Protein AF-A0A967DEC7-F1 (afdb_monomer_lite)

pLDDT: mean 85.43, std 19.81, range [35.16, 98.31]

Structure (mmCIF, N/CA/C/O backbone):
data_AF-A0A967DEC7-F1
#
_entry.id   AF-A0A967DEC7-F1
#
loop_
_atom_site.group_PDB
_atom_site.id
_atom_site.type_symbol
_atom_site.label_atom_id
_atom_site.label_alt_id
_atom_site.label_comp_id
_atom_site.label_asym_id
_atom_site.label_entity_id
_atom_site.label_seq_id
_atom_site.pdbx_PDB_ins_code
_atom_site.Cartn_x
_atom_site.Cartn_y
_atom_site.Cartn_z
_atom_site.occupancy
_atom_site.B_iso_or_equiv
_atom_site.auth_seq_id
_atom_site.auth_comp_id
_atom_site.auth_asym_id
_atom_site.auth_atom_id
_atom_site.pdbx_PDB_model_num
ATOM 1 N N . MET A 1 1 ? 16.103 -30.034 43.857 1.00 40.97 1 MET A N 1
ATOM 2 C CA . MET A 1 1 ? 14.780 -30.255 43.230 1.00 40.97 1 MET A CA 1
ATOM 3 C C . MET A 1 1 ? 14.091 -28.893 43.179 1.00 40.97 1 MET A C 1
ATOM 5 O O . MET A 1 1 ? 13.627 -28.454 44.214 1.00 40.97 1 MET A O 1
ATOM 9 N N . ILE A 1 2 ? 14.373 -28.001 42.222 1.00 44.03 2 ILE A N 1
ATOM 10 C CA . ILE A 1 2 ? 13.903 -27.893 40.819 1.00 44.03 2 ILE A CA 1
ATOM 11 C C . ILE A 1 2 ? 12.388 -28.085 40.668 1.00 44.03 2 ILE A C 1
ATOM 13 O O . ILE A 1 2 ? 11.902 -29.191 40.873 1.00 44.03 2 ILE A O 1
ATOM 17 N N . GLY A 1 3 ? 11.697 -27.025 40.229 1.00 37.69 3 GLY A N 1
ATOM 18 C CA . GLY A 1 3 ? 10.336 -27.094 39.689 1.00 37.69 3 GLY A CA 1
ATOM 19 C C . GLY A 1 3 ? 9.563 -25.775 39.757 1.00 37.69 3 GLY A C 1
ATOM 20 O O . GLY A 1 3 ? 8.533 -25.727 40.413 1.00 37.69 3 GLY A O 1
ATOM 21 N N . LEU A 1 4 ? 10.083 -24.712 39.131 1.00 45.78 4 LEU A N 1
ATOM 22 C CA . LEU A 1 4 ? 9.423 -23.408 38.988 1.00 45.78 4 LEU A CA 1
ATOM 23 C C . LEU A 1 4 ? 8.134 -23.551 38.156 1.00 45.78 4 LEU A C 1
ATOM 25 O O . LEU A 1 4 ? 8.135 -24.240 37.135 1.00 45.78 4 LEU A O 1
ATOM 29 N N . GLU A 1 5 ? 7.064 -22.896 38.603 1.00 44.00 5 GLU A N 1
ATOM 30 C CA . GLU A 1 5 ? 5.744 -22.887 37.974 1.00 44.00 5 GLU A CA 1
ATOM 31 C C . GLU A 1 5 ? 5.801 -22.497 36.491 1.00 44.00 5 GLU A C 1
ATOM 33 O O . GLU A 1 5 ? 6.448 -21.531 36.077 1.00 44.00 5 GLU A O 1
ATOM 38 N N . ILE A 1 6 ? 5.104 -23.291 35.685 1.00 47.78 6 ILE A N 1
ATOM 39 C CA . ILE A 1 6 ? 5.053 -23.185 34.234 1.00 47.78 6 ILE A CA 1
ATOM 40 C C . ILE A 1 6 ? 4.217 -21.953 33.878 1.00 47.78 6 ILE A C 1
ATOM 42 O O . ILE A 1 6 ? 2.992 -21.952 33.988 1.00 47.78 6 ILE A O 1
ATOM 46 N N . MET A 1 7 ? 4.902 -20.900 33.435 1.00 35.84 7 MET A N 1
ATOM 47 C CA . MET A 1 7 ? 4.315 -19.766 32.729 1.00 35.84 7 MET A CA 1
ATOM 48 C C . MET A 1 7 ? 3.518 -20.271 31.522 1.00 35.84 7 MET A C 1
ATOM 50 O O . MET A 1 7 ? 4.069 -20.888 30.610 1.00 35.84 7 MET A O 1
ATOM 54 N N . ALA A 1 8 ? 2.219 -19.980 31.514 1.00 44.44 8 ALA A N 1
ATOM 55 C CA . ALA A 1 8 ? 1.349 -20.146 30.363 1.00 44.44 8 ALA A CA 1
ATOM 56 C C . ALA A 1 8 ? 1.824 -19.232 29.221 1.00 44.44 8 ALA A C 1
ATOM 58 O O . ALA A 1 8 ? 1.464 -18.057 29.151 1.00 44.44 8 ALA A O 1
ATOM 59 N N . THR A 1 9 ? 2.644 -19.757 28.314 1.00 39.19 9 THR A N 1
ATOM 60 C CA . THR A 1 9 ? 3.002 -19.068 27.076 1.00 39.19 9 THR A CA 1
ATOM 61 C C . THR A 1 9 ? 2.067 -19.486 25.951 1.00 39.19 9 THR A C 1
ATOM 63 O O . THR A 1 9 ? 2.139 -20.576 25.394 1.00 39.19 9 THR A O 1
ATOM 66 N N . SER A 1 10 ? 1.194 -18.535 25.621 1.00 35.69 10 SER A N 1
ATOM 67 C CA . SER A 1 10 ? 0.610 -18.295 24.305 1.00 35.69 10 SER A CA 1
ATOM 68 C C . SER A 1 10 ? -0.028 -19.489 23.602 1.00 35.69 10 SER A C 1
ATOM 70 O O . SER A 1 10 ? 0.560 -20.160 22.757 1.00 35.69 10 SER A O 1
ATOM 72 N N . GLN A 1 11 ? -1.334 -19.600 23.837 1.00 35.16 11 GLN A N 1
ATOM 73 C CA . GLN A 1 11 ? -2.306 -20.004 22.832 1.00 35.16 11 GLN A CA 1
ATOM 74 C C . GLN A 1 11 ? -2.009 -19.261 21.517 1.00 35.16 11 GLN A C 1
ATOM 76 O O . GLN A 1 11 ? -2.420 -18.116 21.335 1.00 35.16 11 GLN A O 1
ATOM 81 N N . LEU A 1 12 ? -1.260 -19.900 20.612 1.00 40.97 12 LEU A N 1
ATOM 82 C CA . LEU A 1 12 ? -1.125 -19.478 19.223 1.00 40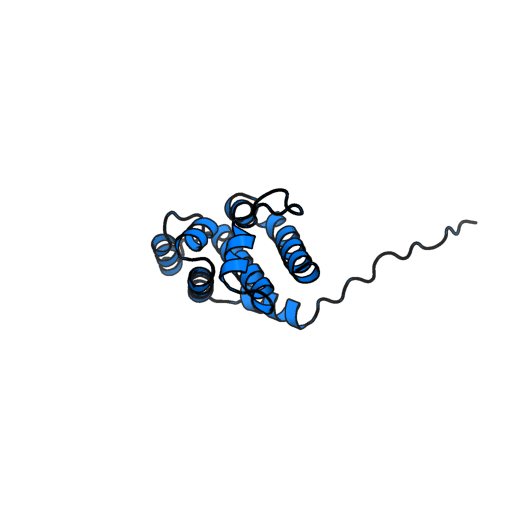.97 12 LEU A CA 1
ATOM 83 C C . LEU A 1 12 ? -2.541 -19.305 18.683 1.00 40.97 12 LEU A C 1
ATOM 85 O O . LEU A 1 12 ? -3.279 -20.279 18.512 1.00 40.97 12 LEU A O 1
ATOM 89 N N . ALA A 1 13 ? -2.930 -18.043 18.506 1.00 43.03 13 ALA A N 1
ATOM 90 C CA . ALA A 1 13 ? -4.187 -17.649 17.913 1.00 43.03 13 ALA A CA 1
ATOM 91 C C . ALA A 1 13 ? -4.328 -18.420 16.603 1.00 43.03 13 ALA A C 1
ATOM 93 O O . ALA A 1 13 ? -3.613 -18.159 15.635 1.00 43.03 13 ALA A O 1
ATOM 94 N N . ARG A 1 14 ? -5.208 -19.427 16.599 1.00 43.59 14 ARG A N 1
ATOM 95 C CA . ARG A 1 14 ? -5.561 -20.161 15.388 1.00 43.59 14 ARG A CA 1
ATOM 96 C C . ARG A 1 14 ? -5.965 -19.097 14.368 1.00 43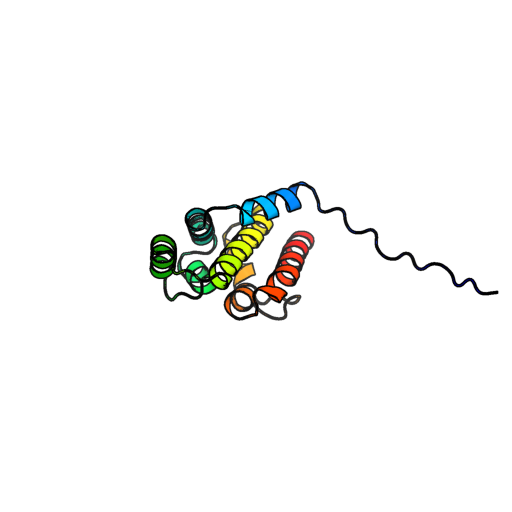.59 14 ARG A C 1
ATOM 98 O O . ARG A 1 14 ? -6.897 -18.345 14.666 1.00 43.59 14 ARG A O 1
ATOM 105 N N . PRO A 1 15 ? -5.274 -18.966 13.223 1.00 44.78 15 PRO A N 1
ATOM 106 C CA . PRO A 1 15 ? -5.668 -17.981 12.236 1.00 44.78 15 PRO A CA 1
ATOM 107 C C . PRO A 1 15 ? -7.118 -18.276 11.860 1.00 44.78 15 PRO A C 1
ATOM 109 O O . PRO A 1 15 ? -7.451 -19.401 11.485 1.00 44.78 15 PRO A O 1
ATOM 112 N N . ASN A 1 16 ? -7.998 -17.284 12.033 1.00 50.94 16 ASN A N 1
ATOM 113 C CA . ASN A 1 16 ? -9.382 -17.377 11.588 1.00 50.94 16 ASN A CA 1
ATOM 114 C C . ASN A 1 16 ? -9.345 -17.827 10.122 1.00 50.94 16 ASN A C 1
ATOM 116 O O . ASN A 1 16 ? -8.723 -17.164 9.294 1.00 50.94 16 ASN A O 1
ATOM 120 N N . THR A 1 17 ? -9.948 -18.973 9.804 1.00 47.38 17 THR A N 1
ATOM 121 C CA . THR A 1 17 ? -9.837 -19.642 8.499 1.00 47.38 17 THR A CA 1
ATOM 122 C C . THR A 1 17 ? -10.152 -18.699 7.333 1.00 47.38 17 THR A C 1
ATOM 124 O O . THR A 1 17 ? -9.532 -18.798 6.277 1.00 47.38 17 THR A O 1
ATOM 127 N N . LYS A 1 18 ? -11.035 -17.711 7.542 1.00 45.78 18 LYS A N 1
ATOM 128 C CA . LYS A 1 18 ? -11.324 -16.647 6.566 1.00 45.78 18 LYS A CA 1
ATOM 129 C C . LYS A 1 18 ? -10.129 -15.723 6.301 1.00 45.78 18 LYS A C 1
ATOM 131 O O . LYS A 1 18 ? -9.867 -15.406 5.147 1.00 45.78 18 LYS A O 1
ATOM 136 N N . ALA A 1 19 ? -9.392 -15.326 7.339 1.00 46.91 19 ALA A N 1
ATOM 137 C CA . ALA A 1 19 ? -8.196 -14.493 7.215 1.00 46.91 19 ALA A CA 1
ATOM 138 C C . ALA A 1 19 ? -7.062 -15.241 6.492 1.00 46.91 19 ALA A C 1
ATOM 140 O O . ALA A 1 19 ? -6.439 -14.683 5.596 1.00 46.91 19 ALA A O 1
ATOM 141 N N . PHE A 1 20 ? -6.871 -16.531 6.792 1.00 46.09 20 PHE A N 1
ATOM 142 C CA . PHE A 1 20 ? -5.893 -17.376 6.093 1.00 46.09 20 PHE A CA 1
ATOM 143 C C . PHE A 1 20 ? -6.238 -17.579 4.604 1.00 46.09 20 PHE A C 1
ATOM 145 O O . PHE A 1 20 ? -5.362 -17.525 3.739 1.00 46.09 20 PHE A O 1
ATOM 152 N N . ILE A 1 21 ? -7.521 -17.773 4.274 1.00 50.06 21 ILE A N 1
ATOM 153 C CA . ILE A 1 21 ? -7.984 -17.882 2.880 1.00 50.06 21 ILE A CA 1
ATOM 1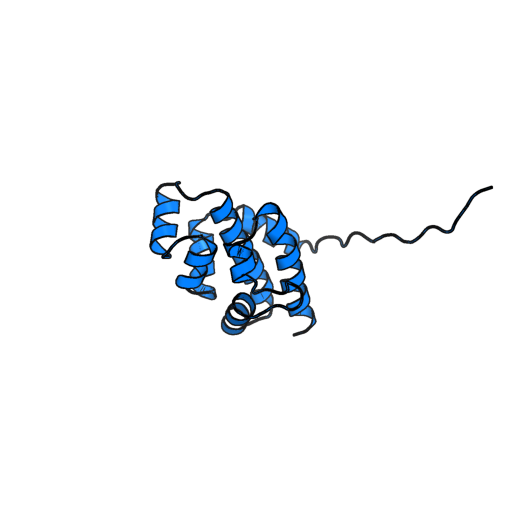54 C C . ILE A 1 21 ? -7.832 -16.544 2.146 1.00 50.06 21 ILE A C 1
ATOM 156 O O . ILE A 1 21 ? -7.380 -16.540 1.000 1.00 50.06 21 ILE A O 1
ATOM 160 N N . ALA A 1 22 ? -8.154 -15.416 2.786 1.00 54.69 22 ALA A N 1
ATOM 161 C CA . ALA A 1 22 ? -7.978 -14.084 2.206 1.00 54.69 22 ALA A CA 1
ATOM 162 C C . ALA A 1 22 ? -6.497 -13.786 1.910 1.00 54.69 22 ALA A C 1
ATOM 164 O O . ALA A 1 22 ? -6.162 -13.387 0.795 1.00 54.69 22 ALA A O 1
ATOM 165 N N . GLU A 1 23 ? -5.607 -14.084 2.859 1.00 56.72 23 GLU A N 1
ATOM 166 C CA . GLU A 1 23 ? -4.154 -13.955 2.717 1.00 56.72 23 GLU A CA 1
ATOM 167 C C . GLU A 1 23 ? -3.610 -14.816 1.559 1.00 56.72 23 GLU A C 1
ATOM 169 O O . GLU A 1 23 ? -2.869 -14.330 0.697 1.00 56.72 23 GLU A O 1
ATOM 174 N N . LYS A 1 24 ? -4.006 -16.095 1.487 1.00 58.88 24 LYS A N 1
ATOM 175 C CA . LYS A 1 24 ? -3.590 -17.000 0.402 1.00 58.88 24 LYS A CA 1
ATOM 176 C C . LYS A 1 24 ? -4.131 -16.547 -0.960 1.00 58.88 24 LYS A C 1
ATOM 178 O O . LYS A 1 24 ? -3.414 -16.624 -1.957 1.00 58.88 24 LYS A O 1
ATOM 183 N N . SER A 1 25 ? -5.359 -16.031 -0.997 1.00 61.56 25 SER A N 1
ATOM 184 C CA . SER A 1 25 ? -6.018 -15.572 -2.227 1.00 61.56 25 SER A CA 1
ATOM 185 C C . SER A 1 25 ? -5.382 -14.302 -2.790 1.00 61.56 25 SER A C 1
ATOM 187 O O . SER A 1 25 ? -5.234 -14.184 -4.001 1.00 61.56 25 SER A O 1
ATOM 189 N N . VAL A 1 26 ? -4.943 -13.371 -1.936 1.00 69.12 26 VAL A N 1
ATOM 190 C CA . VAL A 1 26 ? -4.228 -12.160 -2.380 1.00 69.12 26 VAL A CA 1
ATOM 191 C C . VAL A 1 26 ? -2.837 -12.503 -2.919 1.00 69.12 26 VAL A C 1
ATOM 193 O O . VAL A 1 26 ? -2.416 -11.956 -3.939 1.00 69.12 26 VAL A O 1
ATOM 196 N N . ARG A 1 27 ? -2.131 -13.458 -2.297 1.00 71.75 27 ARG A N 1
ATOM 197 C CA . ARG A 1 27 ? -0.823 -13.911 -2.798 1.00 71.75 27 ARG A CA 1
ATOM 198 C C . ARG A 1 27 ? -0.901 -14.599 -4.162 1.00 71.75 27 ARG A C 1
ATOM 200 O O . ARG A 1 27 ? -0.000 -14.412 -4.973 1.00 71.75 27 ARG A O 1
ATOM 207 N N . ALA A 1 28 ? -1.982 -15.329 -4.427 1.00 75.88 28 ALA A N 1
ATOM 208 C CA . ALA A 1 28 ? -2.223 -15.988 -5.710 1.00 75.88 28 ALA A CA 1
ATOM 209 C C . ALA A 1 28 ? -2.862 -15.075 -6.777 1.00 75.88 28 ALA A C 1
ATOM 211 O O . ALA A 1 28 ? -2.919 -15.456 -7.945 1.00 75.88 28 ALA A O 1
ATOM 212 N N . ALA A 1 29 ? -3.340 -13.881 -6.407 1.00 84.69 29 ALA A N 1
ATOM 213 C CA . ALA A 1 29 ? -4.004 -12.980 -7.340 1.00 84.69 29 ALA A CA 1
ATOM 214 C C . ALA A 1 29 ? -3.050 -12.480 -8.440 1.00 84.69 29 ALA A C 1
ATOM 216 O O . ALA A 1 29 ? -1.876 -12.155 -8.197 1.00 84.69 29 ALA A O 1
ATOM 217 N N . ALA A 1 30 ? -3.586 -12.392 -9.659 1.00 92.50 30 ALA A N 1
ATOM 218 C CA . ALA A 1 30 ? -2.896 -11.807 -10.798 1.00 92.50 30 ALA A CA 1
ATOM 219 C C . ALA A 1 30 ? -2.665 -10.308 -10.555 1.00 92.50 30 ALA A C 1
ATOM 221 O O . ALA A 1 30 ? -3.579 -9.591 -10.152 1.00 92.50 30 ALA A O 1
ATOM 222 N N . LEU A 1 31 ? -1.450 -9.820 -10.823 1.00 94.88 31 LEU A N 1
ATOM 223 C CA . LEU A 1 31 ? -1.081 -8.424 -10.553 1.00 94.88 31 LEU A CA 1
ATOM 224 C C . LEU A 1 31 ? -2.001 -7.377 -11.201 1.00 94.88 31 LEU A C 1
ATOM 226 O O . LEU A 1 31 ? -2.299 -6.405 -10.513 1.00 94.88 31 LEU A O 1
ATOM 230 N N . PRO A 1 32 ? -2.502 -7.547 -12.444 1.00 96.44 32 PRO A N 1
ATOM 231 C CA . PRO A 1 32 ? -3.462 -6.598 -13.009 1.00 96.44 32 PRO A CA 1
ATOM 232 C C . PRO A 1 32 ? -4.718 -6.437 -12.144 1.00 96.44 32 PRO A C 1
ATOM 234 O O . PRO A 1 32 ? -5.164 -5.320 -11.909 1.00 96.44 32 PRO A O 1
ATOM 237 N N . VAL A 1 33 ? -5.240 -7.544 -11.603 1.00 95.75 33 VAL A N 1
ATOM 238 C CA . VAL A 1 33 ? -6.407 -7.533 -10.706 1.00 95.75 33 VAL A CA 1
ATOM 239 C C . VAL A 1 33 ? -6.067 -6.818 -9.401 1.00 95.75 33 VAL A C 1
ATOM 241 O O . VAL A 1 33 ? -6.840 -5.990 -8.933 1.00 95.75 33 VAL A O 1
ATOM 244 N N . VAL A 1 34 ? -4.879 -7.083 -8.848 1.00 97.06 34 VAL A N 1
ATOM 245 C CA . VAL A 1 34 ? -4.411 -6.426 -7.618 1.00 97.06 34 VAL A CA 1
ATOM 246 C C . VAL A 1 34 ? -4.348 -4.910 -7.782 1.00 97.06 34 VAL A C 1
ATOM 248 O O . VAL A 1 34 ? -4.820 -4.173 -6.919 1.00 97.06 34 VAL A O 1
ATOM 251 N N . VAL A 1 35 ? -3.772 -4.446 -8.891 1.00 97.88 35 VAL A N 1
ATOM 252 C CA . VAL A 1 35 ? -3.621 -3.019 -9.190 1.00 97.88 35 VAL A CA 1
ATOM 253 C C . VAL A 1 35 ? -4.972 -2.355 -9.438 1.00 97.88 35 VAL A C 1
ATOM 255 O O . VAL A 1 35 ? -5.199 -1.263 -8.917 1.00 97.88 35 VAL A O 1
ATOM 258 N N . GLN A 1 36 ? -5.870 -3.014 -10.173 1.00 97.69 36 GLN A N 1
ATOM 259 C CA . GLN A 1 36 ? -7.208 -2.494 -10.442 1.00 97.69 36 GLN A CA 1
ATOM 260 C C . GLN A 1 36 ? -8.011 -2.317 -9.148 1.00 97.69 36 GLN A C 1
ATOM 262 O O . GLN A 1 36 ? -8.465 -1.212 -8.859 1.00 97.69 36 GLN A O 1
ATOM 267 N N . GLU A 1 37 ? -8.111 -3.363 -8.322 1.00 96.69 37 GLU A N 1
ATOM 268 C CA . GLU A 1 37 ? -8.859 -3.294 -7.061 1.00 96.69 37 GLU A CA 1
ATOM 269 C C . GLU A 1 37 ? -8.287 -2.235 -6.109 1.00 96.69 37 GLU A C 1
ATOM 271 O O . GLU A 1 37 ? -9.035 -1.500 -5.462 1.00 96.69 37 GLU A O 1
ATOM 276 N N . LEU A 1 38 ? -6.957 -2.112 -6.040 1.00 97.69 38 LEU A N 1
ATOM 277 C CA . LEU A 1 38 ? -6.325 -1.050 -5.266 1.00 97.69 38 LEU A CA 1
ATOM 278 C C . LEU A 1 38 ? -6.677 0.337 -5.799 1.00 97.69 38 LEU A C 1
ATOM 280 O O . LEU A 1 38 ? -6.998 1.222 -5.012 1.00 97.69 38 LEU A O 1
ATOM 284 N N . ALA A 1 39 ? -6.619 0.547 -7.115 1.00 98.12 39 ALA A N 1
ATOM 285 C CA . ALA A 1 39 ? -6.954 1.831 -7.722 1.00 98.12 39 ALA A CA 1
ATOM 286 C C . ALA A 1 39 ? -8.430 2.213 -7.514 1.00 98.12 39 ALA A C 1
ATOM 288 O O . ALA A 1 39 ? -8.713 3.395 -7.318 1.00 98.12 39 ALA A O 1
ATOM 289 N N . ASP A 1 40 ? -9.341 1.240 -7.470 1.00 98.00 40 ASP A N 1
ATOM 290 C CA . ASP A 1 40 ? -10.775 1.459 -7.229 1.00 98.00 40 ASP A CA 1
ATOM 291 C C . ASP A 1 40 ? -11.102 1.890 -5.791 1.00 98.00 40 ASP A C 1
ATOM 293 O O . ASP A 1 40 ? -12.193 2.415 -5.524 1.00 98.00 40 ASP A O 1
ATOM 297 N N . VAL A 1 41 ? -10.187 1.636 -4.849 1.00 97.69 41 VAL A N 1
ATOM 298 C CA . VAL A 1 41 ? -10.363 1.965 -3.429 1.00 97.69 41 VAL A CA 1
ATOM 299 C C . VAL A 1 41 ? -9.457 3.106 -3.000 1.00 97.69 41 VAL A C 1
ATOM 301 O O . VAL A 1 41 ? -9.950 4.056 -2.412 1.00 97.69 41 VAL A O 1
ATOM 304 N N . LEU A 1 42 ? -8.157 3.036 -3.281 1.00 97.50 42 LEU A N 1
ATOM 305 C CA . LEU A 1 42 ? -7.163 4.026 -2.851 1.00 97.50 42 LEU A CA 1
ATOM 306 C C . LEU A 1 42 ? -6.928 5.135 -3.883 1.00 97.50 42 LEU A C 1
ATOM 308 O O . LEU A 1 42 ? -6.322 6.159 -3.575 1.00 97.50 42 LEU A O 1
ATOM 312 N N . GLY A 1 43 ? -7.390 4.945 -5.116 1.00 97.94 43 GLY A N 1
ATOM 313 C CA . GLY A 1 43 ? -7.122 5.860 -6.214 1.00 97.94 43 GLY A CA 1
ATOM 314 C C . GLY A 1 43 ? -5.768 5.616 -6.885 1.00 97.94 43 GLY A C 1
ATOM 315 O O . GLY A 1 43 ? -4.801 5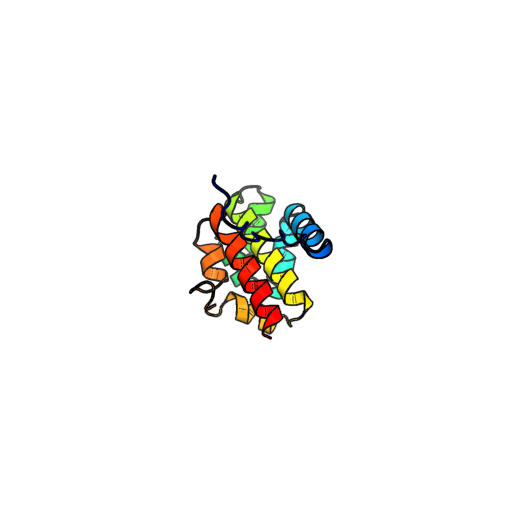.121 -6.304 1.00 97.94 43 GLY A O 1
ATOM 316 N N . ARG A 1 44 ? -5.687 6.030 -8.153 1.00 98.19 44 ARG A N 1
ATOM 317 C CA . ARG A 1 44 ? -4.554 5.760 -9.057 1.00 98.19 44 ARG A CA 1
ATOM 318 C C . ARG A 1 44 ? -3.197 6.198 -8.493 1.00 98.19 44 ARG A C 1
ATOM 320 O O . ARG A 1 44 ? -2.203 5.500 -8.675 1.00 98.19 44 ARG A O 1
ATOM 327 N N . ARG A 1 45 ? -3.144 7.356 -7.823 1.00 97.69 45 ARG A N 1
ATOM 328 C CA . ARG A 1 45 ? -1.893 7.943 -7.314 1.00 97.69 45 ARG A CA 1
ATOM 329 C C . ARG A 1 45 ? -1.304 7.144 -6.152 1.00 97.69 45 ARG A C 1
ATOM 331 O O . ARG A 1 45 ? -0.102 6.898 -6.153 1.00 97.69 45 ARG A O 1
ATOM 338 N N . LEU A 1 46 ? -2.125 6.737 -5.182 1.00 96.94 46 LEU A N 1
ATOM 339 C CA . LEU A 1 46 ? -1.644 5.944 -4.047 1.00 96.94 46 LEU A CA 1
ATOM 340 C C . LEU A 1 46 ? -1.229 4.545 -4.493 1.00 96.94 46 LEU A C 1
ATOM 342 O O . LEU A 1 46 ? -0.183 4.067 -4.066 1.00 96.94 46 LEU A O 1
ATOM 346 N N . THR A 1 47 ? -1.972 3.930 -5.416 1.00 98.31 47 THR A N 1
ATOM 347 C CA . THR A 1 47 ? -1.588 2.634 -5.990 1.00 98.31 47 THR A CA 1
ATOM 348 C C . THR A 1 47 ? -0.238 2.705 -6.706 1.00 98.31 47 THR A C 1
ATOM 350 O O . THR A 1 47 ? 0.615 1.847 -6.486 1.00 98.31 47 THR A O 1
ATOM 353 N N . ALA A 1 48 ? -0.003 3.752 -7.505 1.00 98.25 48 ALA A N 1
ATOM 354 C CA . ALA A 1 48 ? 1.289 3.977 -8.155 1.00 98.25 48 ALA A CA 1
ATOM 355 C C . ALA A 1 48 ? 2.426 4.133 -7.138 1.00 98.25 48 ALA A C 1
ATOM 357 O O . ALA A 1 48 ? 3.468 3.492 -7.261 1.00 98.25 48 ALA A O 1
ATOM 358 N N . PHE A 1 49 ? 2.189 4.935 -6.099 1.00 98.12 49 PHE A N 1
ATOM 359 C CA . PHE A 1 49 ? 3.163 5.185 -5.046 1.00 98.12 49 PHE A CA 1
ATOM 360 C C . PHE A 1 49 ? 3.523 3.912 -4.263 1.00 98.12 49 PHE A C 1
ATOM 362 O O . PHE A 1 49 ? 4.702 3.647 -4.046 1.00 98.12 49 PHE A O 1
ATOM 369 N N . ILE A 1 50 ? 2.538 3.073 -3.914 1.00 97.31 50 ILE A N 1
ATOM 370 C CA . ILE A 1 50 ? 2.768 1.755 -3.291 1.00 97.31 50 ILE A CA 1
ATOM 371 C C . ILE A 1 50 ? 3.605 0.851 -4.209 1.00 97.31 50 ILE A C 1
ATOM 373 O O . ILE A 1 50 ? 4.480 0.127 -3.735 1.00 97.31 50 ILE A O 1
ATOM 377 N N . GLY A 1 51 ? 3.354 0.905 -5.519 1.00 96.25 51 GLY A N 1
ATOM 378 C CA . GLY A 1 51 ? 4.120 0.180 -6.532 1.00 96.25 51 GLY A CA 1
ATOM 379 C C . GLY A 1 51 ? 5.515 0.750 -6.818 1.00 96.25 51 GLY A C 1
ATOM 380 O O . GLY A 1 51 ? 6.234 0.162 -7.620 1.00 96.25 51 GLY A O 1
ATOM 381 N N . GLY A 1 52 ? 5.907 1.868 -6.195 1.00 96.00 52 GLY A N 1
ATOM 382 C CA . GLY A 1 52 ? 7.198 2.523 -6.432 1.00 96.00 52 GLY A CA 1
ATOM 383 C C . GLY A 1 52 ? 7.305 3.238 -7.785 1.00 96.00 52 GLY A C 1
ATOM 384 O O . GLY A 1 52 ? 8.412 3.462 -8.265 1.00 96.00 52 GLY A O 1
ATOM 385 N N . ALA A 1 53 ? 6.176 3.588 -8.404 1.00 96.75 53 ALA A N 1
ATOM 386 C CA . ALA A 1 53 ? 6.109 4.213 -9.723 1.00 96.75 53 ALA A CA 1
ATOM 387 C C . ALA A 1 53 ? 5.542 5.640 -9.658 1.00 96.75 53 ALA A C 1
ATOM 389 O O . ALA A 1 53 ? 4.848 6.019 -8.710 1.00 96.75 53 ALA A O 1
ATOM 390 N N . LYS A 1 54 ? 5.787 6.443 -10.700 1.00 96.56 54 LYS A N 1
ATOM 391 C CA . LYS A 1 54 ? 5.284 7.826 -10.791 1.00 96.56 54 LYS A CA 1
ATOM 392 C C . LYS A 1 54 ? 3.806 7.884 -11.170 1.00 96.56 54 LYS A C 1
ATOM 394 O O . LYS A 1 54 ? 3.133 8.873 -10.887 1.00 96.56 54 LYS A O 1
ATOM 399 N N . SER A 1 55 ? 3.297 6.848 -11.833 1.00 98.06 55 SER A N 1
ATOM 400 C CA . SER A 1 55 ? 1.910 6.777 -12.295 1.00 98.06 55 SER A CA 1
ATOM 401 C C . SER A 1 55 ? 1.394 5.340 -12.333 1.00 98.06 55 SER A C 1
ATOM 403 O O . SER A 1 55 ? 2.177 4.395 -12.399 1.00 98.06 55 SER A O 1
ATOM 405 N N . LEU A 1 56 ? 0.067 5.166 -12.322 1.00 97.62 56 LEU A N 1
ATOM 406 C CA . LEU A 1 56 ? -0.533 3.831 -12.422 1.00 97.62 56 LEU A CA 1
ATOM 407 C C . LEU A 1 56 ? -0.222 3.177 -13.772 1.00 97.62 56 LEU A C 1
ATOM 409 O O . LEU A 1 56 ? 0.043 1.985 -13.833 1.00 97.62 56 LEU A O 1
ATOM 413 N N . THR A 1 57 ? -0.173 3.983 -14.832 1.00 98.12 57 THR A N 1
ATOM 414 C CA . THR A 1 57 ? 0.179 3.539 -16.182 1.00 98.12 57 THR A CA 1
ATOM 415 C C . THR A 1 57 ? 1.585 2.946 -16.239 1.00 98.12 57 THR A C 1
ATOM 417 O O . THR A 1 57 ? 1.801 1.940 -16.901 1.00 98.12 57 THR A O 1
ATOM 420 N N . GLU A 1 58 ? 2.543 3.513 -15.504 1.00 98.12 58 GLU A N 1
ATOM 421 C CA . GLU A 1 58 ? 3.893 2.947 -15.398 1.00 98.12 58 GLU A CA 1
ATOM 422 C C . GLU A 1 58 ? 3.885 1.573 -14.706 1.00 98.12 58 GLU A C 1
ATOM 424 O O . GLU A 1 58 ? 4.562 0.654 -15.166 1.00 98.12 58 GLU A O 1
ATOM 429 N N . VAL A 1 59 ? 3.059 1.391 -13.666 1.00 97.81 59 VAL A N 1
ATOM 430 C CA . VAL A 1 59 ? 2.852 0.076 -13.031 1.00 97.81 59 VAL A CA 1
ATOM 431 C C . VAL A 1 59 ? 2.231 -0.917 -14.019 1.00 97.81 59 VAL A C 1
ATOM 433 O O . VAL A 1 59 ? 2.717 -2.038 -14.146 1.00 97.81 59 VAL A O 1
ATOM 436 N N . GLU A 1 60 ? 1.183 -0.514 -14.740 1.00 97.31 60 GLU A N 1
ATOM 437 C CA . GLU A 1 60 ? 0.480 -1.344 -15.730 1.00 97.31 60 GLU A CA 1
ATOM 438 C C . GLU A 1 60 ? 1.419 -1.797 -16.863 1.00 97.31 60 GLU A C 1
ATOM 440 O O . GLU A 1 60 ? 1.472 -2.986 -17.184 1.00 97.31 60 GLU A O 1
ATOM 445 N N . ILE A 1 61 ? 2.224 -0.879 -17.411 1.00 97.81 61 ILE A N 1
ATOM 446 C CA . ILE A 1 61 ? 3.254 -1.180 -18.419 1.00 97.81 61 ILE A CA 1
ATOM 447 C C . ILE A 1 61 ? 4.307 -2.130 -17.844 1.00 97.81 61 ILE A C 1
ATOM 449 O O . ILE A 1 61 ? 4.693 -3.097 -18.503 1.00 97.81 61 ILE A O 1
ATOM 453 N N . GLY A 1 62 ? 4.755 -1.895 -16.607 1.00 97.75 62 GLY A N 1
ATOM 454 C CA . GLY A 1 62 ? 5.725 -2.761 -15.942 1.00 97.75 62 GLY A CA 1
ATOM 455 C C . GLY A 1 62 ? 5.209 -4.187 -15.732 1.00 97.75 62 GLY A C 1
ATOM 456 O O . GLY A 1 62 ? 5.960 -5.153 -15.873 1.00 97.75 62 GLY A O 1
ATOM 457 N N . ILE A 1 63 ? 3.912 -4.343 -15.456 1.00 96.81 63 ILE A N 1
ATOM 458 C CA . ILE A 1 63 ? 3.259 -5.654 -15.375 1.00 96.81 63 ILE A CA 1
ATOM 459 C C . ILE A 1 63 ? 3.196 -6.314 -16.756 1.00 96.81 63 ILE A C 1
ATOM 461 O O . ILE A 1 63 ? 3.593 -7.472 -16.883 1.00 96.81 63 ILE A O 1
ATOM 465 N N . ALA A 1 64 ? 2.739 -5.592 -17.784 1.00 96.56 64 ALA A N 1
ATOM 466 C CA . ALA A 1 64 ? 2.626 -6.115 -19.147 1.00 96.56 64 ALA A CA 1
ATOM 467 C C . ALA A 1 64 ? 3.982 -6.590 -19.698 1.00 96.56 64 ALA A C 1
ATOM 469 O O . ALA A 1 64 ? 4.080 -7.669 -20.283 1.00 96.56 64 ALA A O 1
ATOM 470 N N . ASN A 1 65 ? 5.041 -5.827 -19.422 1.00 97.62 65 ASN A N 1
ATOM 471 C CA . ASN A 1 65 ? 6.405 -6.126 -19.852 1.00 97.62 65 ASN A CA 1
ATOM 472 C C . ASN A 1 65 ? 7.160 -7.069 -18.901 1.00 97.62 65 ASN A C 1
ATOM 474 O O . ASN A 1 65 ? 8.316 -7.391 -19.163 1.00 97.62 65 ASN A O 1
ATOM 478 N N . LYS A 1 66 ? 6.535 -7.517 -17.801 1.00 95.69 66 LYS A N 1
ATOM 479 C CA . LYS A 1 66 ? 7.155 -8.357 -16.758 1.00 95.69 66 LYS A CA 1
ATOM 480 C C . LYS A 1 66 ? 8.428 -7.747 -16.147 1.00 95.69 66 LYS A C 1
ATOM 482 O O . LYS A 1 66 ? 9.323 -8.474 -15.728 1.00 95.69 66 LYS A O 1
ATOM 487 N N . THR A 1 67 ? 8.506 -6.420 -16.074 1.00 97.12 67 THR A N 1
ATOM 488 C CA . THR A 1 67 ? 9.644 -5.680 -15.500 1.00 97.12 67 THR A CA 1
ATOM 489 C C . THR A 1 67 ? 9.410 -5.243 -14.054 1.00 97.12 67 THR A C 1
ATOM 491 O O . THR A 1 67 ? 10.310 -4.700 -13.416 1.00 97.12 67 THR A O 1
ATOM 494 N N . ILE A 1 68 ? 8.215 -5.486 -13.508 1.00 95.81 68 ILE A N 1
ATOM 495 C CA . ILE A 1 68 ? 7.887 -5.160 -12.119 1.00 95.81 68 ILE A CA 1
ATOM 496 C C . ILE A 1 68 ? 8.691 -6.019 -11.125 1.00 95.81 68 ILE A C 1
ATOM 498 O O . ILE A 1 68 ? 8.678 -7.253 -11.179 1.00 95.81 68 ILE A O 1
ATOM 502 N N . THR A 1 69 ? 9.372 -5.363 -10.184 1.00 95.75 69 THR A N 1
ATOM 503 C CA . THR A 1 69 ? 10.237 -6.025 -9.193 1.00 95.75 69 THR A CA 1
ATOM 504 C C . THR A 1 69 ? 9.436 -6.872 -8.201 1.00 95.75 69 THR A C 1
ATOM 506 O O . THR A 1 69 ? 8.261 -6.603 -7.944 1.00 95.75 69 THR A O 1
ATOM 509 N N . SER A 1 70 ? 10.071 -7.881 -7.595 1.00 94.00 70 SER A N 1
ATOM 510 C CA . SER A 1 70 ? 9.467 -8.693 -6.522 1.00 94.00 70 SER A CA 1
ATOM 511 C C . SER A 1 70 ? 8.937 -7.834 -5.374 1.00 94.00 70 SER A C 1
ATOM 513 O O . SER A 1 70 ? 7.851 -8.086 -4.853 1.00 94.00 70 SER A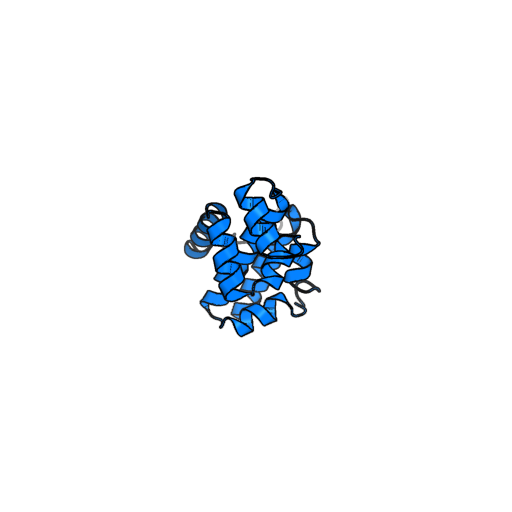 O 1
ATOM 515 N N . ASP A 1 71 ? 9.673 -6.783 -5.030 1.00 95.44 71 ASP A N 1
ATOM 516 C CA . ASP A 1 71 ? 9.334 -5.867 -3.949 1.00 95.44 71 ASP A CA 1
ATOM 517 C C . ASP A 1 71 ? 8.083 -5.060 -4.283 1.00 95.44 71 ASP A C 1
ATOM 519 O O . ASP A 1 71 ? 7.164 -4.995 -3.470 1.00 95.44 71 ASP A O 1
ATOM 523 N N . ALA A 1 72 ? 7.994 -4.496 -5.491 1.00 95.81 72 ALA A N 1
ATOM 524 C CA . ALA A 1 72 ? 6.799 -3.781 -5.935 1.00 95.81 72 ALA A CA 1
ATOM 525 C C . ALA A 1 72 ? 5.571 -4.707 -5.944 1.00 95.81 72 ALA A C 1
ATOM 527 O O . ALA A 1 72 ? 4.503 -4.338 -5.453 1.00 95.81 72 ALA A O 1
ATOM 528 N N . GLN A 1 73 ? 5.733 -5.949 -6.413 1.00 95.88 73 GLN A N 1
ATOM 529 C CA . GLN A 1 73 ? 4.671 -6.955 -6.365 1.00 95.88 73 GLN A CA 1
ATOM 530 C C . GLN A 1 73 ? 4.223 -7.268 -4.932 1.00 95.88 73 GLN A C 1
ATOM 532 O O . GLN A 1 73 ? 3.025 -7.399 -4.672 1.00 95.88 73 GLN A O 1
ATOM 537 N N . PHE A 1 74 ? 5.168 -7.393 -3.998 1.00 94.88 74 PHE A N 1
ATOM 538 C CA . PHE A 1 74 ? 4.876 -7.641 -2.590 1.00 94.88 74 PHE A CA 1
ATOM 539 C C . PHE A 1 74 ? 4.136 -6.464 -1.949 1.00 94.88 74 PHE A C 1
ATOM 541 O O . PHE A 1 74 ? 3.133 -6.675 -1.264 1.00 94.88 74 PHE A O 1
ATOM 548 N N . ARG A 1 75 ? 4.596 -5.229 -2.186 1.00 96.56 75 ARG A N 1
ATOM 549 C CA . ARG A 1 75 ? 3.975 -4.005 -1.657 1.00 96.56 75 ARG A CA 1
ATOM 550 C C . ARG A 1 75 ? 2.537 -3.865 -2.147 1.00 96.56 75 ARG A C 1
ATOM 552 O O . ARG A 1 75 ? 1.646 -3.659 -1.328 1.00 96.56 75 ARG A O 1
ATOM 559 N N . LEU A 1 76 ? 2.291 -4.064 -3.445 1.00 97.19 76 LEU A N 1
ATOM 560 C CA . LEU A 1 76 ? 0.946 -4.021 -4.034 1.00 97.19 76 LEU A CA 1
ATOM 561 C C . LEU A 1 76 ? 0.024 -5.091 -3.435 1.00 97.19 76 LEU A C 1
ATOM 563 O O . LEU A 1 76 ? -1.092 -4.793 -3.020 1.00 97.19 76 LEU A O 1
ATOM 567 N N . ARG A 1 77 ? 0.490 -6.337 -3.316 1.00 96.94 77 ARG A N 1
ATOM 568 C CA . ARG A 1 77 ? -0.316 -7.403 -2.699 1.00 96.94 77 ARG A CA 1
ATOM 569 C C . ARG A 1 77 ? -0.593 -7.136 -1.221 1.00 96.94 77 ARG A C 1
ATOM 571 O O . ARG A 1 77 ? -1.719 -7.323 -0.777 1.00 96.94 77 ARG A O 1
ATOM 578 N N . THR A 1 78 ? 0.396 -6.651 -0.477 1.00 96.31 78 THR A N 1
ATOM 579 C CA . THR A 1 78 ? 0.210 -6.278 0.933 1.00 96.31 78 THR A CA 1
ATOM 580 C C . THR A 1 78 ? -0.776 -5.119 1.061 1.00 96.31 78 THR A C 1
ATOM 582 O O . THR A 1 78 ? -1.669 -5.173 1.897 1.00 96.31 78 THR A O 1
ATOM 585 N N . GLY A 1 79 ? -0.684 -4.107 0.194 1.00 97.00 79 GLY A N 1
ATOM 586 C CA . GLY A 1 79 ? -1.665 -3.028 0.122 1.00 97.00 79 GLY A CA 1
ATOM 587 C C . GLY A 1 79 ? -3.084 -3.565 -0.062 1.00 97.00 79 GLY A C 1
ATOM 588 O O . GLY A 1 79 ? -3.970 -3.217 0.714 1.00 97.00 79 GLY A O 1
ATOM 589 N N . LEU A 1 80 ? -3.295 -4.467 -1.029 1.00 97.12 80 LEU A N 1
ATOM 590 C CA . LEU A 1 80 ? -4.622 -5.033 -1.287 1.00 97.12 80 LEU A CA 1
ATOM 591 C C . LEU A 1 80 ? -5.149 -5.849 -0.106 1.00 97.12 80 LEU A C 1
ATOM 593 O O . LEU A 1 80 ? -6.337 -5.788 0.208 1.00 97.12 80 LEU A O 1
ATOM 597 N N . GLU A 1 81 ? -4.281 -6.616 0.550 1.00 95.75 81 GLU A N 1
ATOM 598 C CA . GLU A 1 81 ? -4.645 -7.361 1.751 1.00 95.75 81 GLU A CA 1
ATOM 599 C C . GLU A 1 81 ? -5.205 -6.432 2.835 1.00 95.75 81 GLU A C 1
ATOM 601 O O . GLU A 1 81 ? -6.305 -6.669 3.334 1.00 95.75 81 GLU A O 1
ATOM 606 N N . LEU A 1 82 ? -4.496 -5.346 3.152 1.00 96.25 82 LEU A N 1
ATOM 607 C CA . LEU A 1 82 ? -4.941 -4.369 4.150 1.00 96.25 82 LEU A CA 1
ATOM 608 C C . LEU A 1 82 ? -6.243 -3.688 3.725 1.00 96.25 82 LEU A C 1
ATOM 610 O O . LEU A 1 82 ? -7.163 -3.564 4.530 1.00 96.25 82 LEU A O 1
ATOM 614 N N . THR A 1 83 ? -6.351 -3.299 2.452 1.00 96.62 83 THR A N 1
ATOM 615 C CA . THR A 1 83 ? -7.575 -2.725 1.886 1.00 96.62 83 THR A CA 1
ATOM 616 C C . THR A 1 83 ? -8.768 -3.660 2.076 1.00 96.62 83 THR A C 1
ATOM 618 O O . THR A 1 83 ? -9.811 -3.221 2.553 1.00 96.62 83 THR A O 1
ATOM 621 N N . ARG A 1 84 ? -8.624 -4.955 1.770 1.00 95.06 84 ARG A N 1
ATOM 622 C CA . ARG A 1 84 ? -9.698 -5.946 1.937 1.00 95.06 84 ARG A CA 1
ATOM 623 C C . ARG A 1 84 ? -10.040 -6.205 3.403 1.00 95.06 84 ARG A C 1
ATOM 625 O O . ARG A 1 84 ? -11.216 -6.371 3.716 1.00 95.06 84 ARG A O 1
ATOM 632 N N . ILE A 1 85 ? -9.046 -6.221 4.297 1.00 94.31 85 ILE A N 1
ATOM 633 C CA . ILE A 1 85 ? -9.285 -6.317 5.744 1.00 94.31 85 ILE A CA 1
ATOM 634 C C . ILE A 1 85 ? -10.158 -5.144 6.191 1.00 94.31 85 ILE A C 1
ATOM 636 O O . ILE A 1 85 ? -11.202 -5.364 6.798 1.00 94.31 85 ILE A O 1
ATOM 640 N N . LEU A 1 86 ? -9.779 -3.912 5.854 1.00 95.19 86 LEU A N 1
ATOM 641 C CA . LEU A 1 86 ? -10.485 -2.718 6.315 1.00 95.19 86 LEU A CA 1
ATOM 642 C C . LEU A 1 86 ? -11.884 -2.591 5.694 1.00 95.19 86 LEU A C 1
ATOM 644 O O . LEU A 1 86 ? -12.849 -2.363 6.418 1.00 95.19 86 LEU A O 1
ATOM 648 N N . LEU A 1 87 ? -12.030 -2.859 4.392 1.00 95.31 87 LEU A N 1
ATOM 649 C CA . LEU A 1 87 ? -13.329 -2.851 3.700 1.00 95.31 87 LEU A CA 1
ATOM 650 C C . LEU A 1 87 ? -14.328 -3.891 4.224 1.00 95.31 87 LEU A C 1
ATOM 652 O O . LEU A 1 87 ? -15.505 -3.832 3.879 1.00 95.31 87 LEU A O 1
ATOM 656 N N . SER A 1 88 ? -13.896 -4.846 5.053 1.00 94.38 88 SER A N 1
ATOM 657 C CA . SER A 1 88 ? -14.831 -5.772 5.700 1.00 94.38 88 SER A CA 1
ATOM 658 C C . SER A 1 88 ? -15.780 -5.081 6.687 1.00 94.38 88 SER A C 1
ATOM 660 O O . SER A 1 88 ? -16.804 -5.666 7.041 1.00 94.38 88 SER A O 1
ATOM 662 N N . ARG A 1 89 ? -15.444 -3.863 7.141 1.00 94.38 89 ARG A N 1
ATOM 663 C CA . ARG A 1 89 ? -16.241 -3.083 8.104 1.00 94.38 89 ARG A CA 1
ATOM 664 C C . ARG A 1 89 ? -16.310 -1.589 7.791 1.00 94.38 89 ARG A C 1
ATOM 666 O O . ARG A 1 89 ? -17.247 -0.941 8.236 1.00 94.38 89 ARG A O 1
ATOM 673 N N . GLU A 1 90 ? -15.356 -1.067 7.028 1.00 95.62 90 GLU A N 1
ATOM 674 C CA . GLU A 1 90 ? -15.201 0.365 6.781 1.00 95.62 90 GLU A CA 1
ATOM 675 C C . GLU A 1 90 ? -15.546 0.758 5.345 1.00 95.62 90 GLU A C 1
ATOM 677 O O . GLU A 1 90 ? -15.436 -0.033 4.405 1.00 95.62 90 GLU A O 1
ATOM 682 N N . GLN A 1 91 ? -15.920 2.024 5.169 1.00 96.00 91 GLN A N 1
ATOM 683 C CA . GLN A 1 91 ? -16.170 2.617 3.857 1.00 96.00 91 GLN A CA 1
ATOM 684 C C . GLN A 1 91 ? -14.861 3.051 3.176 1.00 96.00 91 GLN A C 1
ATOM 686 O O . GLN A 1 91 ? -13.823 3.222 3.818 1.00 96.00 91 GLN A O 1
ATOM 691 N N . LYS A 1 92 ? -14.888 3.211 1.844 1.00 96.25 92 LYS A N 1
ATOM 692 C CA . LYS A 1 92 ? -13.684 3.478 1.030 1.00 96.25 92 LYS A CA 1
ATOM 693 C C . LYS A 1 92 ? -12.909 4.720 1.479 1.00 96.25 92 LYS A C 1
ATOM 695 O O . LYS A 1 92 ? -11.683 4.700 1.477 1.00 96.25 92 LYS A O 1
ATOM 700 N N . ASP A 1 93 ? -13.612 5.782 1.844 1.00 96.56 93 ASP A N 1
ATOM 701 C CA . ASP A 1 93 ? -13.054 7.038 2.349 1.00 96.56 93 ASP A CA 1
ATOM 702 C C . ASP A 1 93 ? -12.307 6.845 3.677 1.00 96.56 93 ASP A C 1
ATOM 704 O O . ASP A 1 93 ? -11.183 7.325 3.826 1.00 96.56 93 ASP A O 1
ATOM 708 N N . VAL A 1 94 ? -12.865 6.057 4.599 1.00 97.19 94 VAL A N 1
ATOM 709 C CA . VAL A 1 94 ? -12.199 5.687 5.857 1.00 97.19 94 VAL A CA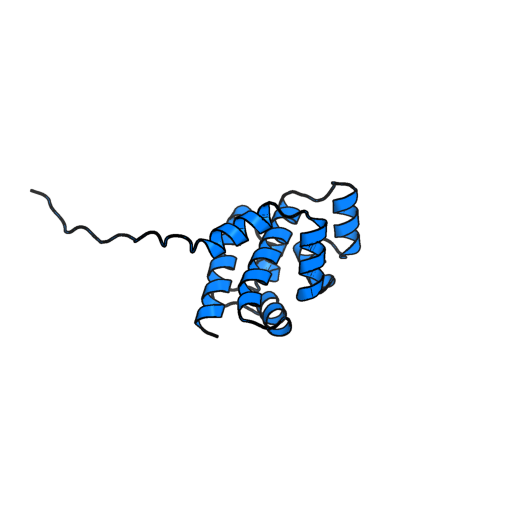 1
ATOM 710 C C . VAL A 1 94 ? -10.950 4.848 5.585 1.00 97.19 94 VAL A C 1
ATOM 712 O O . VAL A 1 94 ? -9.898 5.095 6.176 1.00 97.19 94 VAL A O 1
ATOM 715 N N . VAL A 1 95 ? -11.016 3.900 4.642 1.00 97.50 95 VAL A N 1
ATOM 716 C CA . VAL A 1 95 ? -9.843 3.110 4.232 1.00 97.50 95 VAL A CA 1
ATOM 717 C C . VAL A 1 95 ? -8.751 4.012 3.655 1.00 97.50 95 VAL A C 1
ATOM 719 O O . VAL A 1 95 ? -7.595 3.901 4.059 1.00 97.50 95 VAL A O 1
ATOM 722 N N . GLN A 1 96 ? -9.093 4.943 2.761 1.00 97.56 96 GLN A N 1
ATOM 723 C CA . GLN A 1 96 ? -8.136 5.920 2.229 1.00 97.56 96 GLN A CA 1
ATOM 724 C C . GLN A 1 96 ? -7.494 6.751 3.347 1.00 97.56 96 GLN A C 1
ATOM 726 O O . GLN A 1 96 ? -6.268 6.872 3.400 1.00 97.56 96 GLN A O 1
ATOM 731 N N . ALA A 1 97 ? -8.308 7.282 4.264 1.00 96.94 97 ALA A N 1
ATOM 732 C CA . ALA A 1 97 ? -7.835 8.078 5.389 1.00 96.94 97 ALA A CA 1
ATOM 733 C C . ALA A 1 97 ? -6.889 7.280 6.298 1.00 96.94 97 ALA A C 1
ATOM 735 O O . ALA A 1 97 ? -5.855 7.803 6.710 1.00 96.94 97 ALA A O 1
ATOM 736 N N . TRP A 1 98 ? -7.184 6.003 6.552 1.00 97.06 98 TRP A N 1
ATOM 737 C CA . TRP A 1 98 ? -6.321 5.127 7.344 1.00 97.06 98 TRP A CA 1
ATOM 738 C C . TRP A 1 98 ? -4.942 4.935 6.706 1.00 97.06 98 TRP A C 1
ATOM 740 O O . TRP A 1 98 ? -3.937 4.968 7.410 1.00 97.06 98 TRP A O 1
ATOM 750 N N . PHE A 1 99 ? -4.872 4.771 5.380 1.00 97.94 99 PHE A N 1
ATOM 751 C CA . PHE A 1 99 ? -3.602 4.582 4.670 1.00 97.94 99 PHE A CA 1
ATOM 752 C C . PHE A 1 99 ? -2.698 5.820 4.697 1.00 97.94 99 PHE A C 1
ATOM 754 O O . PHE A 1 99 ? -1.475 5.680 4.766 1.00 97.94 99 PHE A O 1
ATOM 761 N N . ILE A 1 100 ? -3.287 7.012 4.600 1.00 97.06 100 ILE A N 1
ATOM 762 C CA . ILE A 1 100 ? -2.556 8.287 4.531 1.00 97.06 100 ILE A CA 1
ATOM 763 C C . ILE A 1 100 ? -2.248 8.820 5.937 1.00 97.06 100 ILE A C 1
ATOM 765 O O . ILE A 1 100 ? -1.214 9.450 6.155 1.00 97.06 100 ILE A O 1
ATOM 769 N N . GLY A 1 101 ? -3.149 8.585 6.890 1.00 95.75 101 GLY A N 1
ATOM 770 C CA . GLY A 1 101 ? -3.059 9.101 8.247 1.00 95.75 101 GLY A CA 1
ATOM 771 C C . GLY A 1 101 ? -1.923 8.483 9.059 1.00 95.75 101 GLY A C 1
ATOM 772 O O . GLY A 1 101 ? -1.500 7.349 8.837 1.00 95.75 101 GLY A O 1
ATOM 773 N N . LEU A 1 102 ? -1.447 9.235 10.053 1.00 95.12 102 LEU A N 1
ATOM 774 C CA . LEU A 1 102 ? -0.506 8.727 11.048 1.00 95.12 102 LEU A CA 1
ATOM 775 C C . LEU A 1 102 ? -1.166 7.624 11.876 1.00 95.12 102 LEU A C 1
ATOM 777 O O . LEU A 1 102 ? -2.187 7.848 12.525 1.00 95.12 102 LEU A O 1
ATOM 781 N N . ASN A 1 103 ? -0.546 6.445 11.904 1.00 93.19 103 ASN A N 1
ATOM 782 C CA . ASN A 1 103 ? -1.000 5.339 12.729 1.00 93.19 103 ASN A CA 1
ATOM 783 C C . ASN A 1 103 ? -0.120 5.233 13.990 1.00 93.19 103 ASN A C 1
ATOM 785 O O . ASN A 1 103 ? 1.064 4.903 13.873 1.00 93.19 103 ASN A O 1
ATOM 789 N N . PRO A 1 104 ? -0.659 5.448 15.208 1.00 89.75 104 PRO A N 1
ATOM 790 C CA . PRO A 1 104 ? 0.135 5.425 16.440 1.00 89.75 104 PRO A CA 1
ATOM 791 C C . PRO A 1 104 ? 0.863 4.099 16.701 1.00 89.75 104 PRO A C 1
ATOM 793 O O . PRO A 1 104 ? 1.931 4.094 17.311 1.00 89.75 104 PRO A O 1
ATOM 796 N N . LEU A 1 105 ? 0.321 2.974 16.218 1.00 92.62 105 LEU A N 1
ATOM 797 C CA . LEU A 1 105 ? 0.952 1.657 16.358 1.00 92.62 105 LEU A CA 1
ATOM 798 C C . LEU A 1 105 ? 2.136 1.469 15.405 1.00 92.62 105 LEU A C 1
ATOM 800 O O . LEU A 1 105 ? 3.024 0.667 15.687 1.00 92.62 105 LEU A O 1
ATOM 804 N N . LEU A 1 106 ? 2.143 2.193 14.285 1.00 93.25 106 LEU A N 1
ATOM 805 C CA . LEU A 1 106 ? 3.213 2.158 13.287 1.00 93.25 106 LEU A CA 1
ATOM 806 C C . LEU A 1 106 ? 4.215 3.305 13.466 1.00 93.25 106 LEU A C 1
ATOM 808 O O . LEU A 1 106 ? 5.331 3.220 12.956 1.00 93.25 106 LEU A O 1
ATOM 812 N N . ARG A 1 107 ? 3.820 4.357 14.201 1.00 93.12 107 ARG A N 1
ATOM 813 C CA . ARG A 1 107 ? 4.540 5.637 14.338 1.00 93.12 107 ARG A CA 1
ATOM 814 C C . ARG A 1 107 ? 4.842 6.295 12.984 1.00 93.12 107 ARG A C 1
ATOM 816 O O . ARG A 1 107 ? 5.821 7.018 12.851 1.00 93.12 107 ARG A O 1
ATOM 823 N N . ASP A 1 108 ? 4.019 5.993 11.985 1.00 95.31 108 ASP A N 1
ATOM 824 C CA . ASP A 1 108 ? 4.159 6.409 10.590 1.00 95.31 108 ASP A CA 1
ATOM 825 C C . ASP A 1 108 ? 2.808 6.220 9.879 1.00 95.31 108 ASP A C 1
ATOM 827 O O . ASP A 1 108 ? 1.885 5.614 10.441 1.00 95.31 108 ASP A O 1
ATOM 831 N N . SER A 1 109 ? 2.683 6.712 8.649 1.00 95.94 109 SER A N 1
ATOM 832 C CA . SER A 1 109 ? 1.538 6.368 7.804 1.00 95.94 109 SER A CA 1
ATOM 833 C C . SER A 1 109 ? 1.706 4.967 7.196 1.00 95.94 109 SER A C 1
ATOM 835 O O . SER A 1 109 ? 2.815 4.600 6.779 1.00 95.94 109 SER A O 1
ATOM 837 N N . PRO A 1 110 ? 0.628 4.170 7.090 1.00 97.06 110 PRO A N 1
ATOM 838 C CA . PRO A 1 110 ? 0.693 2.861 6.447 1.00 97.06 110 PRO A CA 1
ATOM 839 C C . PRO A 1 110 ? 1.223 2.909 5.011 1.00 97.06 110 PRO A C 1
ATOM 841 O O . PRO A 1 110 ? 1.971 2.019 4.607 1.00 97.06 110 PRO A O 1
ATOM 844 N N . VAL A 1 111 ? 0.880 3.950 4.244 1.00 96.88 111 VAL A N 1
ATOM 845 C CA . VAL A 1 111 ? 1.330 4.082 2.853 1.00 96.88 111 VAL A CA 1
ATOM 846 C C . VAL A 1 111 ? 2.831 4.366 2.745 1.00 96.88 111 VAL A C 1
ATOM 848 O O . VAL A 1 111 ? 3.498 3.769 1.900 1.00 96.88 111 VAL A O 1
ATOM 851 N N . LEU A 1 112 ? 3.395 5.219 3.610 1.00 96.06 112 LEU A N 1
ATOM 852 C CA . LEU A 1 112 ? 4.842 5.465 3.630 1.00 96.06 112 LEU A CA 1
ATOM 853 C C . LEU A 1 112 ? 5.594 4.218 4.086 1.00 96.06 112 LEU A C 1
ATOM 855 O O . LEU A 1 112 ? 6.603 3.854 3.484 1.00 96.06 112 LEU A O 1
ATOM 859 N N . MET A 1 113 ? 5.061 3.519 5.090 1.00 96.00 113 MET A N 1
ATOM 860 C CA . MET A 1 113 ? 5.632 2.264 5.557 1.00 96.00 113 MET A CA 1
ATOM 861 C C . MET A 1 113 ? 5.677 1.224 4.427 1.00 96.00 113 MET A C 1
ATOM 863 O O . MET A 1 113 ? 6.734 0.651 4.173 1.00 96.00 113 MET A O 1
ATOM 867 N N . LEU A 1 114 ? 4.571 1.051 3.693 1.00 95.25 114 LEU A N 1
ATOM 868 C CA . LEU A 1 114 ? 4.495 0.176 2.519 1.00 95.25 114 LEU A CA 1
ATOM 869 C C . LEU A 1 114 ? 5.473 0.568 1.413 1.00 95.25 114 LEU A C 1
ATOM 871 O O . LEU A 1 114 ? 6.092 -0.316 0.830 1.00 95.25 114 LEU A O 1
ATOM 875 N N . ALA A 1 115 ? 5.595 1.855 1.089 1.00 94.56 115 ALA A N 1
ATOM 876 C CA . ALA A 1 115 ? 6.353 2.314 -0.075 1.00 94.56 115 ALA A CA 1
ATOM 877 C C . ALA A 1 115 ? 7.865 2.441 0.175 1.00 94.56 115 ALA A C 1
ATOM 879 O O . ALA A 1 115 ? 8.643 2.288 -0.762 1.00 94.56 115 ALA A O 1
ATOM 880 N N . GLN A 1 116 ? 8.291 2.712 1.413 1.00 91.62 116 GLN A N 1
ATOM 881 C CA . GLN A 1 116 ? 9.678 3.105 1.701 1.00 91.62 116 GLN A CA 1
ATOM 882 C C . GLN A 1 116 ? 10.453 2.115 2.568 1.00 91.62 116 GLN A C 1
ATOM 884 O O . GLN A 1 116 ? 11.682 2.146 2.563 1.00 91.62 116 GLN A O 1
ATOM 889 N N . ARG A 1 117 ? 9.780 1.230 3.311 1.00 91.44 117 ARG A N 1
ATOM 890 C CA . ARG A 1 117 ? 10.471 0.263 4.177 1.00 91.44 117 ARG A CA 1
ATOM 891 C C . ARG A 1 117 ? 10.730 -1.060 3.472 1.00 91.44 117 ARG A C 1
ATOM 893 O O . ARG A 1 117 ? 10.214 -1.311 2.381 1.00 91.44 117 ARG A O 1
ATOM 900 N N . ASP A 1 118 ? 11.559 -1.888 4.098 1.00 89.56 118 ASP A N 1
ATOM 901 C CA . ASP A 1 118 ? 11.874 -3.231 3.622 1.00 89.56 118 ASP A CA 1
ATOM 902 C C . ASP A 1 118 ? 10.600 -4.106 3.609 1.00 89.56 118 ASP A C 1
ATOM 904 O O . ASP A 1 118 ? 9.983 -4.303 4.668 1.00 89.56 118 ASP A O 1
ATOM 908 N N . PRO A 1 119 ? 10.191 -4.647 2.445 1.00 86.38 119 PRO A N 1
ATOM 909 C CA . PRO A 1 119 ? 9.066 -5.571 2.324 1.00 86.38 119 PRO A CA 1
ATOM 910 C C . PRO A 1 119 ? 9.080 -6.718 3.345 1.00 86.38 119 PRO A C 1
ATOM 912 O O . PRO A 1 119 ? 8.029 -7.043 3.904 1.00 86.38 119 PRO A O 1
ATOM 915 N N . ALA A 1 120 ? 10.254 -7.281 3.651 1.00 84.44 120 ALA A N 1
ATOM 916 C CA . ALA A 1 120 ? 10.403 -8.446 4.523 1.00 84.44 120 ALA A CA 1
ATOM 917 C C . ALA A 1 120 ? 9.932 -8.193 5.964 1.00 84.44 120 ALA A C 1
ATOM 919 O O . ALA A 1 120 ? 9.477 -9.115 6.639 1.00 84.44 120 ALA A O 1
ATOM 920 N N . THR A 1 121 ? 9.993 -6.944 6.431 1.00 89.44 121 THR A N 1
ATOM 921 C CA . THR A 1 121 ? 9.651 -6.567 7.817 1.00 89.44 121 THR A CA 1
ATOM 922 C C . THR A 1 121 ? 8.363 -5.749 7.922 1.00 89.44 121 THR A C 1
ATOM 924 O O . THR A 1 121 ? 7.855 -5.502 9.015 1.00 89.44 121 THR A O 1
ATOM 927 N N . THR A 1 122 ? 7.804 -5.332 6.785 1.00 92.50 122 THR A N 1
ATOM 928 C CA . THR A 1 122 ? 6.738 -4.323 6.742 1.00 92.50 122 THR A CA 1
ATOM 929 C C . THR A 1 122 ? 5.338 -4.907 6.923 1.00 92.50 122 THR A C 1
ATOM 931 O O . THR A 1 122 ? 4.482 -4.282 7.551 1.00 92.50 122 THR A O 1
ATOM 934 N N . ARG A 1 123 ? 5.085 -6.116 6.413 1.00 93.88 123 ARG A N 1
ATOM 935 C CA . ARG A 1 123 ? 3.727 -6.680 6.348 1.00 93.88 123 ARG A CA 1
ATOM 936 C C . ARG A 1 123 ? 3.092 -6.935 7.716 1.00 93.88 123 ARG A C 1
ATOM 938 O O . ARG A 1 123 ? 1.953 -6.534 7.940 1.00 93.88 123 ARG A O 1
ATOM 945 N N . GLU A 1 124 ? 3.788 -7.620 8.618 1.00 94.00 124 GLU A N 1
ATOM 946 C CA . GLU A 1 124 ? 3.196 -8.052 9.891 1.00 94.00 124 GLU A CA 1
ATOM 947 C C . GLU A 1 124 ? 2.735 -6.869 10.772 1.00 94.00 124 GLU A C 1
ATOM 949 O O . GLU A 1 124 ? 1.585 -6.886 11.227 1.00 94.00 124 GLU A O 1
ATOM 954 N N . PRO A 1 125 ? 3.537 -5.800 10.974 1.00 95.38 125 PRO A N 1
ATOM 955 C CA . PRO A 1 125 ? 3.073 -4.612 11.686 1.00 95.38 125 PRO A CA 1
ATOM 956 C C . PRO A 1 125 ? 1.826 -3.970 11.077 1.00 95.38 125 PRO A C 1
ATOM 958 O O . PRO A 1 125 ? 0.926 -3.577 11.820 1.00 95.38 125 PRO A O 1
ATOM 961 N N . LEU A 1 126 ? 1.750 -3.893 9.745 1.00 96.19 126 LEU A N 1
ATOM 962 C CA . LEU A 1 126 ? 0.611 -3.310 9.038 1.00 96.19 126 LEU A CA 1
ATOM 963 C C . LEU A 1 126 ? -0.667 -4.125 9.233 1.00 96.19 126 LEU A C 1
ATOM 965 O O . LEU A 1 126 ? -1.712 -3.557 9.551 1.00 96.19 126 LEU A O 1
ATOM 969 N N . VAL A 1 127 ? -0.582 -5.453 9.104 1.00 95.06 127 VAL A N 1
ATOM 970 C CA . VAL A 1 127 ? -1.728 -6.344 9.334 1.00 95.06 127 VAL A CA 1
ATOM 971 C C . VAL A 1 127 ? -2.220 -6.193 10.771 1.00 95.06 127 VAL A C 1
ATOM 973 O O . VAL A 1 127 ? -3.407 -5.946 10.988 1.00 95.06 127 VAL A O 1
ATOM 976 N N . ARG A 1 128 ? -1.316 -6.226 11.757 1.00 94.75 128 ARG A N 1
ATOM 977 C CA . ARG A 1 128 ? -1.665 -6.008 13.169 1.00 94.75 128 ARG A CA 1
ATOM 978 C C . ARG A 1 128 ? -2.354 -4.659 13.390 1.00 94.75 128 ARG A C 1
ATOM 980 O O . ARG A 1 128 ? -3.361 -4.601 14.092 1.00 94.75 128 ARG A O 1
ATOM 987 N N . ALA A 1 129 ? -1.836 -3.585 12.796 1.00 95.50 129 ALA A N 1
ATOM 988 C CA . ALA A 1 129 ? -2.420 -2.255 12.926 1.00 95.50 129 ALA A CA 1
ATOM 989 C C . ALA A 1 129 ? -3.811 -2.152 12.274 1.00 95.50 129 ALA A C 1
ATOM 991 O O . ALA A 1 129 ? -4.689 -1.504 12.841 1.00 95.50 129 ALA A O 1
ATOM 992 N N . SER A 1 130 ? -4.030 -2.810 11.129 1.00 94.88 130 SER A N 1
ATOM 993 C CA . SER A 1 130 ? -5.338 -2.837 10.456 1.00 94.88 130 SER A CA 1
ATOM 994 C C . SER A 1 130 ? -6.394 -3.569 11.287 1.00 94.88 130 SER A C 1
ATOM 996 O O . SER A 1 130 ? -7.486 -3.052 11.497 1.00 94.88 130 SER A O 1
ATOM 998 N N . LEU A 1 131 ? -6.047 -4.725 11.861 1.00 94.50 131 LEU A N 1
ATOM 999 C CA . LEU A 1 131 ? -6.945 -5.479 12.735 1.00 94.50 131 LEU A CA 1
ATOM 1000 C C . LEU A 1 131 ? -7.257 -4.703 14.020 1.00 94.50 131 LEU A C 1
ATOM 1002 O O . LEU A 1 131 ? -8.410 -4.649 14.437 1.00 94.50 131 LEU A O 1
ATOM 1006 N N . ALA A 1 132 ? -6.253 -4.057 14.621 1.00 93.56 132 ALA A N 1
ATOM 1007 C CA . ALA A 1 132 ? -6.451 -3.232 15.809 1.00 93.56 132 ALA A CA 1
ATOM 1008 C C . ALA A 1 132 ? -7.393 -2.045 15.544 1.00 93.56 132 ALA A C 1
ATOM 1010 O O . ALA A 1 132 ? -8.212 -1.720 16.404 1.00 93.56 132 ALA A O 1
ATOM 1011 N N . PHE A 1 133 ? -7.310 -1.427 14.362 1.00 93.56 133 PHE A N 1
ATOM 1012 C CA . PHE A 1 133 ? -8.221 -0.357 13.955 1.00 93.56 133 PHE A CA 1
ATOM 1013 C C . PHE A 1 133 ? -9.678 -0.838 13.949 1.00 93.56 133 PHE A C 1
ATOM 1015 O O . PHE A 1 133 ? -10.517 -0.235 14.608 1.00 93.56 133 PHE A O 1
ATOM 1022 N N . LEU A 1 134 ? -9.943 -2.006 13.357 1.00 91.62 134 LEU A N 1
ATOM 1023 C CA . LEU A 1 134 ? -11.285 -2.598 13.315 1.00 91.62 134 LEU A CA 1
ATOM 1024 C C . LEU A 1 134 ? -11.847 -3.009 14.685 1.00 91.62 134 LEU A C 1
ATOM 1026 O O . LEU A 1 134 ? -13.045 -3.245 14.815 1.00 91.62 134 LEU A O 1
ATOM 1030 N N . THR A 1 135 ? -11.002 -3.173 15.705 1.00 89.12 135 THR A N 1
ATOM 1031 C CA . THR A 1 135 ? -11.463 -3.485 17.073 1.00 89.12 135 THR A CA 1
ATOM 1032 C C . THR A 1 135 ? -11.773 -2.250 17.914 1.00 89.12 135 THR A C 1
ATOM 1034 O O . THR A 1 135 ? -12.391 -2.388 18.965 1.00 89.12 135 THR A O 1
ATOM 1037 N N . LYS A 1 136 ? -11.307 -1.069 17.488 1.00 73.31 136 LYS A N 1
ATOM 1038 C CA . LYS A 1 136 ? -11.435 0.194 18.231 1.00 73.31 136 LYS A CA 1
ATOM 1039 C C . LYS A 1 136 ? -12.380 1.202 17.569 1.00 73.31 136 LYS A C 1
ATOM 1041 O O . LYS A 1 136 ? -12.739 2.164 18.241 1.00 73.31 136 LYS A O 1
ATOM 1046 N N . GLY A 1 137 ? -12.700 1.005 16.287 1.00 56.34 137 GLY A N 1
ATOM 1047 C CA . GLY A 1 137 ? -13.707 1.758 15.534 1.00 56.34 137 GLY A CA 1
ATOM 1048 C C . GLY A 1 137 ? -15.125 1.288 15.814 1.00 56.34 137 GLY A C 1
ATOM 1049 O O . GLY A 1 137 ? -15.312 0.065 16.033 1.00 56.34 137 GLY A O 1
#

Sequence (137 aa):
MIGLEIMATSQLARPNTKAFIAEKSVRAAALPVVVQELADVLGRRLTAFIGGAKSLTEVEIGIANKTITSDAQFRLRTGLELTRILLSREQKDVVQAWFIGLNPLLRDSPVLMLAQRDPATTREPLVRASLAFLTKG

Radius of gyration: 17.26 Å; chains: 1; bounding box: 31×39×63 Å

Foldseek 3Di:
DDDPDDDPPDPPPPPPVVLVVLLVCLVPDQVVVLLVLLCVQQNFCLSQLLLVHRTNVVVVVCSVVVVRDPLSSLSSSLSSSLLVLLVVPDDSVVSNCQQQDQQPQVNGHLSCLSRPHDSVPRRPSSVVSSVVVVVVD

Secondary structure (DSSP, 8-state):
-------------PPPHHHHHHHHHHHHS-HHHHHHHHHHHH-HHHHHHHTTSSSHHHHHHHHHTT---HHHHHHHHHHHHHHHHHHTTS-HHHHHHHHHS-BTTTTB-HHHHHHHS-HHHHHHHHHHHHHHHHHH-